Protein AF-A0A0R3RHM2-F1 (afdb_monomer_lite)

InterPro domains:
  IPR019324 M-phase phosphoprotein 6 [PTHR13582] (35-155)

Organism: NCBI:txid1147741

Secondary structure (DSSP, 8-state):
------HHHHHHHHHHHHHHHHHHHTT-S-HHHHHHHHHHHHHHHHHHHHHHHHHHHHHHHHHHHHHTT-S--------S------HHHHS----S----TTS-HHHHHHHHHHHHHHTT---S-----------HHHHHHHHHHHHHHHHHHHHHHHHHTT-

Structure (mmCIF, N/CA/C/O backbone):
data_AF-A0A0R3RHM2-F1
#
_entry.id   AF-A0A0R3RHM2-F1
#
loop_
_atom_site.group_PDB
_atom_site.id
_atom_site.type_symbol
_atom_site.label_atom_id
_atom_site.label_alt_id
_atom_site.label_comp_id
_atom_site.label_asym_id
_atom_site.label_entity_id
_atom_site.label_seq_id
_atom_site.pdbx_PDB_ins_code
_atom_site.Cartn_x
_atom_site.Cartn_y
_atom_site.Cartn_z
_atom_site.occupancy
_atom_site.B_iso_or_equiv
_atom_site.auth_seq_id
_atom_site.auth_comp_id
_atom_site.auth_asym_id
_atom_site.auth_atom_id
_atom_site.pdbx_PDB_model_num
ATOM 1 N N . MET A 1 1 ? -35.128 -3.338 34.817 1.00 36.06 1 MET A N 1
ATOM 2 C CA . MET A 1 1 ? -34.185 -4.460 34.997 1.00 36.06 1 MET A CA 1
ATOM 3 C C . MET A 1 1 ? -33.131 -3.976 35.968 1.00 36.06 1 MET A C 1
ATOM 5 O O . MET A 1 1 ? -32.196 -3.299 35.561 1.00 36.06 1 MET A O 1
ATOM 9 N N . ASP A 1 2 ? -33.397 -4.192 37.249 1.00 40.06 2 ASP A N 1
ATOM 10 C CA . ASP A 1 2 ? -32.645 -3.638 38.369 1.00 40.06 2 ASP A CA 1
ATOM 11 C C . ASP A 1 2 ? -31.259 -4.274 38.485 1.00 40.06 2 ASP A C 1
ATOM 13 O O . ASP A 1 2 ? -31.112 -5.491 38.596 1.00 40.06 2 ASP A O 1
ATOM 17 N N . GLU A 1 3 ? -30.227 -3.434 38.452 1.00 42.78 3 GLU A N 1
ATOM 18 C CA . GLU A 1 3 ? -28.835 -3.828 38.636 1.00 42.78 3 GLU A CA 1
ATOM 19 C C . GLU A 1 3 ? -28.582 -4.009 40.145 1.00 42.78 3 GLU A C 1
ATOM 21 O O . GLU A 1 3 ? -28.138 -3.105 40.853 1.00 42.78 3 GLU A O 1
ATOM 26 N N . HIS A 1 4 ? -28.939 -5.186 40.667 1.00 40.34 4 HIS A N 1
ATOM 27 C CA . HIS A 1 4 ? -28.551 -5.629 42.006 1.00 40.34 4 HIS A CA 1
ATOM 28 C C . HIS A 1 4 ? -27.027 -5.807 42.041 1.00 40.34 4 HIS A C 1
ATOM 30 O O . HIS A 1 4 ? -26.486 -6.838 41.651 1.00 40.34 4 HIS A O 1
ATOM 36 N N . THR A 1 5 ? -26.313 -4.767 42.468 1.00 49.41 5 THR A N 1
ATOM 37 C CA . THR A 1 5 ? -24.875 -4.858 42.715 1.00 49.41 5 THR A CA 1
ATOM 38 C C . THR A 1 5 ? -24.649 -5.565 44.050 1.00 49.41 5 THR A C 1
ATOM 40 O O . THR A 1 5 ? -25.062 -5.097 45.110 1.00 49.41 5 THR A O 1
ATOM 43 N N . ASP A 1 6 ? -24.008 -6.732 43.991 1.00 48.97 6 ASP A N 1
ATOM 44 C CA . ASP A 1 6 ? -23.657 -7.569 45.138 1.00 48.97 6 ASP A CA 1
ATOM 45 C C . ASP A 1 6 ? -22.667 -6.863 46.084 1.00 48.97 6 ASP A C 1
ATOM 47 O O . ASP A 1 6 ? -21.460 -7.112 46.091 1.00 48.97 6 ASP A O 1
ATOM 51 N N . THR A 1 7 ? -23.176 -5.995 46.956 1.00 54.47 7 THR A N 1
ATOM 52 C CA . THR A 1 7 ? -22.404 -5.334 48.025 1.00 54.47 7 THR A CA 1
ATOM 53 C C . THR A 1 7 ? -21.822 -6.332 49.038 1.00 54.47 7 THR A C 1
ATOM 55 O O . THR A 1 7 ? -20.850 -6.032 49.736 1.00 54.47 7 THR A O 1
ATOM 58 N N . LYS A 1 8 ? -22.354 -7.561 49.078 1.00 53.06 8 LYS A N 1
ATOM 59 C CA . LYS A 1 8 ? -21.888 -8.660 49.941 1.00 53.06 8 LYS A CA 1
ATOM 60 C C . LYS A 1 8 ? -20.511 -9.200 49.528 1.00 53.06 8 LYS A C 1
ATOM 62 O O . LYS A 1 8 ? -19.723 -9.577 50.396 1.00 53.06 8 LYS A O 1
ATOM 67 N N . GLY A 1 9 ? -20.187 -9.188 48.231 1.00 56.53 9 GLY A N 1
ATOM 68 C CA . GLY A 1 9 ? -18.907 -9.697 47.719 1.00 56.53 9 GLY A CA 1
ATOM 69 C C . GLY A 1 9 ? -17.719 -8.805 48.086 1.00 56.53 9 GLY A C 1
ATOM 70 O O . GLY A 1 9 ? -16.666 -9.299 48.490 1.00 56.53 9 GLY A O 1
ATOM 71 N N . LEU A 1 10 ? -17.912 -7.482 48.034 1.00 57.94 10 LEU A N 1
ATOM 72 C CA . LEU A 1 10 ? -16.888 -6.499 48.407 1.00 57.94 10 LEU A CA 1
ATOM 73 C C . LEU A 1 10 ? -16.528 -6.587 49.895 1.00 57.94 10 LEU A C 1
ATOM 75 O O . LEU A 1 10 ? -15.350 -6.539 50.242 1.00 57.94 10 LEU A O 1
ATOM 79 N N . SER A 1 11 ? -17.527 -6.780 50.764 1.00 63.72 11 SER A N 1
ATOM 80 C CA . SER A 1 11 ? -17.324 -6.951 52.209 1.00 63.72 11 SER A CA 1
ATOM 81 C C . SER A 1 11 ? -16.508 -8.208 52.533 1.00 63.72 11 SER A C 1
ATOM 83 O O . SER A 1 11 ? -15.559 -8.149 53.316 1.00 63.72 11 SER A O 1
ATOM 85 N N . SER A 1 12 ? -16.811 -9.329 51.868 1.00 67.38 12 SER A N 1
ATOM 86 C CA . SER A 1 12 ? -16.069 -10.584 52.035 1.00 67.38 12 SER A CA 1
ATOM 87 C C . SER A 1 12 ? -14.611 -10.460 51.578 1.00 67.38 12 SER A C 1
ATOM 89 O O . SER A 1 12 ? -13.703 -10.839 52.318 1.00 67.38 12 SER A O 1
ATOM 91 N N . ALA A 1 13 ? -14.362 -9.846 50.415 1.00 66.88 13 ALA A N 1
ATOM 92 C CA . ALA A 1 13 ? -13.008 -9.616 49.910 1.00 66.88 13 ALA A CA 1
ATOM 93 C C . ALA A 1 13 ? -12.194 -8.681 50.823 1.00 66.88 13 ALA A C 1
ATOM 95 O O . ALA A 1 13 ? -11.019 -8.936 51.088 1.00 66.88 13 ALA A O 1
ATOM 96 N N . LEU A 1 14 ? -12.821 -7.629 51.363 1.00 69.38 14 LEU A N 1
ATOM 97 C CA . LEU A 1 14 ? -12.202 -6.745 52.355 1.00 69.38 14 LEU A CA 1
ATOM 98 C C . LEU A 1 14 ? -11.885 -7.470 53.666 1.00 69.38 14 LEU A C 1
ATOM 100 O O . LEU A 1 14 ? -10.823 -7.230 54.242 1.00 69.38 14 LEU A O 1
ATOM 104 N N . LEU A 1 15 ? -12.769 -8.357 54.133 1.00 72.25 15 LEU A N 1
ATOM 105 C CA . LEU A 1 15 ? -12.503 -9.192 55.303 1.00 72.25 15 LEU A CA 1
ATOM 106 C C . LEU A 1 15 ? -11.324 -10.134 55.052 1.00 72.25 15 LEU A C 1
ATOM 108 O O . LEU A 1 15 ? -10.428 -10.206 55.889 1.00 72.25 15 LEU A O 1
ATOM 112 N N . GLN A 1 16 ? -11.282 -10.803 53.896 1.00 72.94 16 GLN A N 1
ATOM 113 C CA . GLN A 1 16 ? -10.167 -11.679 53.536 1.00 72.94 16 GLN A CA 1
ATOM 114 C C . GLN A 1 16 ? -8.845 -10.910 53.472 1.00 72.94 16 GLN A C 1
ATOM 116 O O . GLN A 1 16 ? -7.861 -11.356 54.055 1.00 72.94 16 GLN A O 1
ATOM 121 N N . MET A 1 17 ? -8.824 -9.717 52.869 1.00 71.12 17 MET A N 1
ATOM 122 C CA . MET A 1 17 ? -7.627 -8.867 52.856 1.00 71.12 17 MET A CA 1
ATOM 123 C C . MET A 1 17 ? -7.187 -8.453 54.265 1.00 71.12 17 MET A C 1
ATOM 125 O O . MET A 1 17 ? -5.997 -8.509 54.565 1.00 71.12 17 MET A O 1
ATOM 129 N N . LYS A 1 18 ? -8.125 -8.075 55.146 1.00 72.81 18 LYS A N 1
ATOM 130 C CA . LYS A 1 18 ? -7.823 -7.718 56.543 1.00 72.81 18 LYS A CA 1
ATOM 131 C C . LYS A 1 18 ? -7.252 -8.900 57.325 1.00 72.81 18 LYS A C 1
ATOM 133 O O . LYS A 1 18 ? -6.287 -8.719 58.061 1.00 72.81 18 LYS A O 1
ATOM 138 N N . VAL A 1 19 ? -7.814 -10.097 57.147 1.00 74.00 19 VAL A N 1
ATOM 139 C CA . VAL A 1 19 ? -7.336 -11.325 57.800 1.00 74.00 19 VAL A CA 1
ATOM 140 C C . VAL A 1 19 ? -5.950 -11.710 57.277 1.00 74.00 19 VAL A C 1
ATOM 142 O O . VAL A 1 19 ? -5.055 -11.956 58.080 1.00 74.00 19 VAL A O 1
ATOM 145 N N . SER A 1 20 ? -5.725 -11.685 55.959 1.00 68.12 20 SER A N 1
ATOM 146 C CA . SER A 1 20 ? -4.406 -11.964 55.373 1.00 68.12 20 SER A CA 1
ATOM 147 C C . SER A 1 20 ? -3.344 -10.962 55.830 1.00 68.12 20 SER A C 1
ATOM 149 O O . SER A 1 20 ? -2.254 -11.373 56.218 1.00 68.12 20 SER A O 1
ATOM 151 N N . LEU A 1 21 ? -3.661 -9.662 55.855 1.00 65.94 21 LEU A N 1
ATOM 152 C CA . LEU A 1 21 ? -2.737 -8.625 56.322 1.00 65.94 21 LEU A CA 1
ATOM 153 C C . LEU A 1 21 ? -2.414 -8.791 57.815 1.00 65.94 21 LEU A C 1
ATOM 155 O O . LEU A 1 21 ? -1.258 -8.673 58.210 1.00 65.94 21 LEU A O 1
ATOM 159 N N . PHE A 1 22 ? -3.413 -9.125 58.636 1.00 67.56 22 PHE A N 1
ATOM 160 C CA . PHE A 1 22 ? -3.233 -9.370 60.067 1.00 67.56 22 PHE A CA 1
ATOM 161 C C . PHE A 1 22 ? -2.373 -10.608 60.354 1.00 67.56 22 PHE A C 1
ATOM 163 O O . PHE A 1 22 ? -1.541 -10.565 61.255 1.00 67.56 22 PHE A O 1
ATOM 170 N N . ILE A 1 23 ? -2.531 -11.689 59.581 1.00 67.31 23 ILE A N 1
ATOM 171 C CA . ILE A 1 23 ? -1.709 -12.903 59.714 1.00 67.31 23 ILE A CA 1
ATOM 172 C C . ILE A 1 23 ? -0.256 -12.630 59.295 1.00 67.31 23 ILE A C 1
ATOM 174 O O . ILE A 1 23 ? 0.662 -13.014 60.014 1.00 67.31 23 ILE A O 1
ATOM 178 N N . ILE A 1 24 ? -0.035 -11.928 58.177 1.00 61.78 24 ILE A N 1
ATOM 179 C CA . ILE A 1 24 ? 1.315 -11.630 57.664 1.00 61.78 24 ILE A CA 1
ATOM 180 C C . ILE A 1 24 ? 2.073 -10.684 58.605 1.00 61.78 24 ILE A C 1
ATOM 182 O O . ILE A 1 24 ? 3.235 -10.924 58.924 1.00 61.78 24 ILE A O 1
ATOM 186 N N . CYS A 1 25 ? 1.421 -9.624 59.084 1.00 59.56 25 CYS A N 1
ATOM 187 C CA . CYS A 1 25 ? 2.084 -8.597 59.886 1.00 59.56 25 CYS A CA 1
ATOM 188 C C . CYS A 1 25 ? 2.227 -8.980 61.388 1.00 59.56 25 CYS A C 1
ATOM 190 O O . CYS A 1 25 ? 2.942 -8.290 62.109 1.00 59.56 25 CYS A O 1
ATOM 192 N N . LYS A 1 26 ? 1.612 -10.072 61.888 1.00 62.09 26 LYS A N 1
ATOM 193 C CA . LYS A 1 26 ? 1.791 -10.534 63.287 1.00 62.09 26 LYS A CA 1
ATOM 194 C C . LYS A 1 26 ? 2.978 -11.477 63.527 1.00 62.09 26 LYS A C 1
ATOM 196 O O . LYS A 1 26 ? 3.262 -11.775 64.684 1.00 62.09 26 LYS A O 1
ATOM 201 N N . GLY A 1 27 ? 3.656 -11.947 62.477 1.00 57.47 27 GLY A N 1
ATOM 202 C CA . GLY A 1 27 ? 4.669 -13.004 62.596 1.00 57.47 27 GLY A CA 1
ATOM 203 C C . GLY A 1 27 ? 6.133 -12.572 62.500 1.00 57.47 27 GLY A C 1
ATOM 204 O O . GLY A 1 27 ? 6.982 -13.237 63.081 1.00 57.47 27 GLY A O 1
ATOM 205 N N . GLN A 1 28 ? 6.461 -11.488 61.792 1.00 52.75 28 GLN A N 1
ATOM 206 C CA . GLN A 1 28 ? 7.848 -11.078 61.533 1.00 52.75 28 GLN A CA 1
ATOM 207 C C . GLN A 1 28 ? 7.930 -9.557 61.358 1.00 52.75 28 GLN A C 1
ATOM 209 O O . GLN A 1 28 ? 7.078 -8.959 60.703 1.00 52.75 28 GLN A O 1
ATOM 214 N N . ASN A 1 29 ? 8.992 -8.941 61.887 1.00 57.31 29 ASN A N 1
ATOM 215 C CA . ASN A 1 29 ? 9.358 -7.526 61.702 1.00 57.31 29 ASN A CA 1
ATOM 216 C C . ASN A 1 29 ? 9.782 -7.192 60.248 1.00 57.31 29 ASN A C 1
ATOM 218 O O . ASN A 1 29 ? 10.580 -6.287 60.014 1.00 57.31 29 ASN A O 1
ATOM 222 N N . ASP A 1 30 ? 9.250 -7.903 59.254 1.00 65.19 30 ASP A N 1
ATOM 223 C CA . ASP A 1 30 ? 9.617 -7.772 57.849 1.00 65.19 30 ASP A CA 1
ATOM 224 C C . ASP A 1 30 ? 8.583 -6.921 57.107 1.00 65.19 30 ASP A C 1
ATOM 226 O O . ASP A 1 30 ? 7.777 -7.392 56.299 1.00 65.19 30 ASP A O 1
ATOM 230 N N . TYR A 1 31 ? 8.658 -5.611 57.354 1.00 69.94 31 TYR A N 1
ATOM 231 C CA . TYR A 1 31 ? 7.930 -4.554 56.635 1.00 69.94 31 TYR A CA 1
ATOM 232 C C . TYR A 1 31 ? 7.997 -4.717 55.102 1.00 69.94 31 TYR A C 1
ATOM 234 O O . TYR A 1 31 ? 7.055 -4.370 54.387 1.00 69.94 31 TYR A O 1
ATOM 242 N N . LYS A 1 32 ? 9.084 -5.312 54.595 1.00 74.38 32 LYS A N 1
ATOM 243 C CA . LYS A 1 32 ? 9.292 -5.645 53.181 1.00 74.38 32 LYS A CA 1
ATOM 244 C C . LYS A 1 32 ? 8.267 -6.655 52.648 1.00 74.38 32 LYS A C 1
ATOM 246 O O . LYS A 1 32 ? 7.770 -6.475 51.539 1.00 74.38 32 LYS A O 1
ATOM 251 N N . SER A 1 33 ? 7.924 -7.683 53.424 1.00 74.56 33 SER A N 1
ATOM 252 C CA . SER A 1 33 ? 6.944 -8.707 53.032 1.00 74.56 33 SER A CA 1
ATOM 253 C C . SER A 1 33 ? 5.522 -8.134 53.002 1.00 74.56 33 SER A C 1
ATOM 255 O O . SER A 1 33 ? 4.808 -8.280 52.006 1.00 74.56 33 SER A O 1
ATOM 257 N N . CYS A 1 34 ? 5.144 -7.377 54.042 1.00 74.25 34 CYS A N 1
ATOM 258 C CA . CYS A 1 34 ? 3.827 -6.735 54.126 1.00 74.25 34 CYS A CA 1
ATOM 259 C C . CYS A 1 34 ? 3.646 -5.697 52.979 1.00 74.25 34 CYS A C 1
ATOM 261 O O . CYS A 1 34 ? 2.590 -5.661 52.342 1.00 74.25 34 CYS A O 1
ATOM 263 N N . LEU A 1 35 ? 4.695 -4.940 52.607 1.00 81.19 35 LEU A N 1
ATOM 264 C CA . LEU A 1 35 ? 4.665 -4.004 51.469 1.00 81.19 35 LEU A CA 1
ATOM 265 C C . LEU A 1 35 ? 4.515 -4.711 50.110 1.00 81.19 35 LEU A C 1
ATOM 267 O O . LEU A 1 35 ? 3.707 -4.285 49.284 1.00 81.19 35 LEU A O 1
ATOM 271 N N . GLN A 1 36 ? 5.253 -5.801 49.876 1.00 81.19 36 GLN A N 1
ATOM 272 C CA . GLN A 1 36 ? 5.147 -6.577 48.635 1.00 81.19 36 GLN A CA 1
ATOM 273 C C . GLN A 1 36 ? 3.766 -7.213 48.469 1.00 81.19 36 GLN A C 1
ATOM 275 O O . GLN A 1 36 ? 3.230 -7.233 47.361 1.00 81.19 36 GLN A O 1
ATOM 280 N N . PHE A 1 37 ? 3.161 -7.706 49.552 1.00 82.94 37 PHE A N 1
ATOM 281 C CA . PHE A 1 37 ? 1.800 -8.235 49.506 1.00 82.94 37 PHE A CA 1
ATOM 282 C C . PHE A 1 37 ? 0.797 -7.143 49.120 1.00 82.94 37 PHE A C 1
ATOM 284 O O . PHE A 1 37 ? -0.008 -7.341 48.212 1.00 82.94 37 PHE A O 1
ATOM 291 N N . MET A 1 38 ? 0.911 -5.961 49.734 1.00 82.00 38 MET A N 1
ATOM 292 C CA . MET A 1 38 ? 0.048 -4.820 49.429 1.00 82.00 38 MET A CA 1
ATOM 293 C C . MET A 1 38 ? 0.189 -4.369 47.963 1.00 82.00 38 MET A C 1
ATOM 295 O O . MET A 1 38 ? -0.811 -4.127 47.282 1.00 82.00 38 MET A O 1
ATOM 299 N N . GLN A 1 39 ? 1.418 -4.345 47.436 1.00 82.88 39 GLN A N 1
ATOM 300 C CA . GLN A 1 39 ? 1.691 -4.066 46.022 1.00 82.88 39 GLN A CA 1
ATOM 301 C C . GLN A 1 39 ? 1.061 -5.115 45.097 1.00 82.88 39 GLN A C 1
ATOM 303 O O . GLN A 1 39 ? 0.368 -4.750 44.151 1.00 82.88 39 GLN A O 1
ATOM 308 N N . ARG A 1 40 ? 1.225 -6.410 45.395 1.00 84.81 40 ARG A N 1
ATOM 309 C CA . ARG A 1 40 ? 0.614 -7.501 44.615 1.00 84.81 40 ARG A CA 1
ATOM 310 C C . ARG A 1 40 ? -0.911 -7.413 44.612 1.00 84.81 40 ARG A C 1
ATOM 312 O O . ARG A 1 40 ? -1.526 -7.584 43.564 1.00 84.81 40 ARG A O 1
ATOM 319 N N . THR A 1 41 ? -1.528 -7.102 45.755 1.00 85.12 41 THR A N 1
ATOM 320 C CA . THR A 1 41 ? -2.985 -6.915 45.829 1.00 85.12 41 THR A CA 1
ATOM 321 C C . THR A 1 41 ? -3.459 -5.711 45.023 1.00 85.12 41 THR A C 1
ATOM 323 O O . THR A 1 41 ? -4.486 -5.805 44.354 1.00 85.12 41 THR A O 1
ATOM 326 N N . LYS A 1 42 ? -2.697 -4.609 45.034 1.00 85.56 42 LYS A N 1
ATOM 327 C CA . LYS A 1 42 ? -2.996 -3.413 44.240 1.00 85.56 42 LYS A CA 1
ATOM 328 C C . LYS A 1 42 ? -2.937 -3.718 42.741 1.00 85.56 42 LYS A C 1
ATOM 330 O O . LYS A 1 42 ? -3.898 -3.427 42.041 1.00 85.56 42 LYS A O 1
ATOM 335 N N . ILE A 1 43 ? -1.867 -4.372 42.283 1.00 89.12 43 ILE A N 1
ATOM 336 C CA . ILE A 1 43 ? -1.692 -4.759 40.873 1.00 89.12 43 ILE A CA 1
ATOM 337 C C . ILE A 1 43 ? -2.840 -5.668 40.417 1.00 89.12 43 ILE A C 1
ATOM 339 O O . ILE A 1 43 ? -3.466 -5.397 39.397 1.00 89.12 43 ILE A O 1
ATOM 343 N N . ARG A 1 44 ? -3.193 -6.690 41.213 1.00 85.44 44 ARG A N 1
ATOM 344 C CA . ARG A 1 44 ? -4.301 -7.603 40.883 1.00 85.44 44 ARG A CA 1
ATOM 345 C C . ARG A 1 44 ? -5.638 -6.866 40.726 1.00 85.44 44 ARG A C 1
ATOM 347 O O . ARG A 1 44 ? -6.394 -7.155 39.804 1.00 85.44 44 ARG A O 1
ATOM 354 N N . LEU A 1 45 ? -5.928 -5.908 41.610 1.00 83.06 45 LEU A N 1
ATOM 355 C CA . LEU A 1 45 ? -7.154 -5.105 41.532 1.00 83.06 45 LEU A CA 1
ATOM 356 C C . LEU A 1 45 ? -7.163 -4.168 40.315 1.00 83.06 45 LEU A C 1
ATOM 358 O O . LEU A 1 45 ? -8.200 -4.015 39.669 1.00 83.06 45 LEU A O 1
ATOM 362 N N . GLU A 1 46 ? -6.023 -3.559 39.986 1.00 88.19 46 GLU A N 1
ATOM 363 C CA . GLU A 1 46 ? -5.879 -2.702 38.804 1.00 88.19 46 GLU A CA 1
ATOM 364 C C . GLU A 1 46 ? -6.053 -3.498 37.500 1.00 88.19 46 GLU A C 1
ATOM 366 O O . GLU A 1 46 ? -6.756 -3.045 36.594 1.00 88.19 46 GLU A O 1
ATOM 371 N N . GLU A 1 47 ? -5.502 -4.713 37.419 1.00 91.38 47 GLU A N 1
ATOM 372 C CA . GLU A 1 47 ? -5.681 -5.614 36.274 1.00 91.38 47 GLU A CA 1
ATOM 373 C C . GLU A 1 47 ? -7.139 -6.056 36.098 1.00 91.38 47 GLU A C 1
ATOM 375 O O . GLU A 1 47 ? -7.671 -6.008 34.985 1.00 91.38 47 GLU A O 1
ATOM 380 N N . GLU A 1 48 ? -7.825 -6.433 37.182 1.00 87.25 48 GLU A N 1
ATOM 381 C CA . GLU A 1 48 ? -9.247 -6.791 37.131 1.00 87.25 48 GLU A CA 1
ATOM 382 C C . GLU A 1 48 ? -10.122 -5.611 36.679 1.00 87.25 48 GLU A C 1
ATOM 384 O O . GLU A 1 48 ? -11.047 -5.791 35.877 1.00 87.25 48 GLU A O 1
ATOM 389 N N . ALA A 1 49 ? -9.828 -4.395 37.149 1.00 87.56 49 ALA A N 1
ATOM 390 C CA . ALA A 1 49 ? -10.531 -3.185 36.730 1.00 87.56 49 ALA A CA 1
ATOM 391 C C . ALA A 1 49 ? -10.277 -2.863 35.248 1.00 87.56 49 ALA A C 1
ATOM 393 O O . ALA A 1 49 ? -11.224 -2.577 34.507 1.00 87.56 49 ALA A O 1
ATOM 394 N N . LYS A 1 50 ? -9.024 -2.976 34.790 1.00 90.00 50 LYS A N 1
ATOM 395 C CA . LYS A 1 50 ? -8.651 -2.778 33.383 1.00 90.00 50 LYS A CA 1
ATOM 396 C C . LYS A 1 50 ? -9.353 -3.791 32.477 1.00 90.00 50 LYS A C 1
ATOM 398 O O . LYS A 1 50 ? -9.975 -3.388 31.497 1.00 90.00 50 LYS A O 1
ATOM 403 N N . LYS A 1 51 ? -9.360 -5.074 32.854 1.00 90.38 51 LYS A N 1
ATOM 404 C CA . LYS A 1 51 ? -10.044 -6.144 32.112 1.00 90.38 51 LYS A CA 1
ATOM 405 C C . LYS A 1 51 ? -11.554 -5.911 32.026 1.00 90.38 51 LYS A C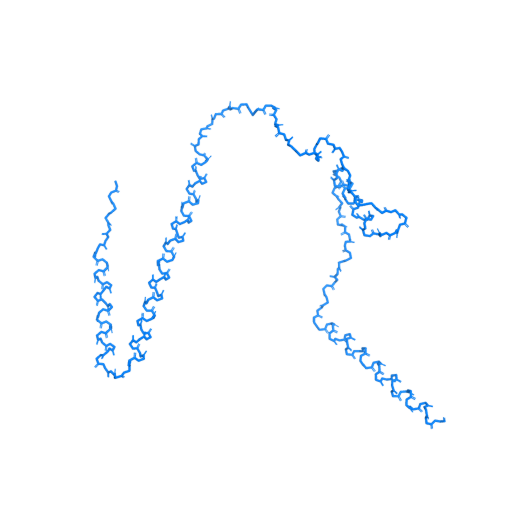 1
ATOM 407 O O . LYS A 1 51 ? -12.143 -6.080 30.961 1.00 90.38 51 LYS A O 1
ATOM 412 N N . LYS A 1 52 ? -12.198 -5.473 33.117 1.00 87.19 52 LYS A N 1
ATOM 413 C CA . LYS A 1 52 ? -13.628 -5.106 33.103 1.00 87.19 52 LYS A CA 1
ATOM 414 C C . LYS A 1 52 ? -13.909 -3.914 32.183 1.00 87.19 52 LYS A C 1
ATOM 416 O O . LYS A 1 52 ? -14.929 -3.914 31.495 1.00 87.19 52 LYS A O 1
ATOM 421 N N . ASN A 1 53 ? -13.030 -2.913 32.151 1.00 85.19 53 ASN A N 1
ATOM 422 C CA . ASN A 1 53 ? -13.173 -1.759 31.260 1.00 85.19 53 ASN A CA 1
ATOM 423 C C . ASN A 1 53 ? -12.994 -2.145 29.787 1.00 85.19 53 ASN A C 1
ATOM 425 O O . ASN A 1 53 ? -13.800 -1.736 28.955 1.00 85.19 53 ASN A O 1
ATOM 429 N N . GLU A 1 54 ? -12.010 -2.985 29.474 1.00 88.56 54 GLU A N 1
ATOM 430 C CA . GLU A 1 54 ? -11.784 -3.502 28.123 1.00 88.56 54 GLU A CA 1
ATOM 431 C C . GLU A 1 54 ? -12.980 -4.324 27.621 1.00 88.56 54 GLU A C 1
ATOM 433 O O . GLU A 1 54 ? -13.478 -4.086 26.523 1.00 88.56 54 GLU A O 1
ATOM 438 N N . GLN A 1 55 ? -13.541 -5.202 28.459 1.00 87.75 55 GLN A N 1
ATOM 439 C CA . GLN A 1 55 ? -14.760 -5.946 28.121 1.00 87.75 55 GLN A CA 1
ATOM 440 C C . GLN A 1 55 ? -15.968 -5.028 27.878 1.00 87.75 55 GLN A C 1
ATOM 442 O O . GLN A 1 55 ? -16.789 -5.303 27.002 1.00 87.75 55 GLN A O 1
ATOM 447 N N . LYS A 1 56 ? -16.103 -3.930 28.636 1.00 86.88 56 LYS A N 1
ATOM 448 C CA . LYS A 1 56 ? -17.158 -2.927 28.404 1.00 86.88 56 LYS A CA 1
ATOM 449 C C . LYS A 1 56 ? -16.959 -2.194 27.077 1.00 86.88 56 LYS A C 1
ATOM 451 O O . LYS A 1 56 ? -17.944 -1.964 26.382 1.00 86.88 56 LYS A O 1
ATOM 456 N N . LEU A 1 57 ? -15.719 -1.847 26.729 1.00 81.94 57 LEU A N 1
ATOM 457 C CA . LEU A 1 57 ? -15.366 -1.244 25.441 1.00 81.94 57 LEU A CA 1
ATOM 458 C C . LEU A 1 57 ? -15.693 -2.191 24.285 1.00 81.94 57 LEU A C 1
ATOM 460 O O . LEU A 1 57 ? -16.453 -1.805 23.404 1.00 81.94 57 LEU A O 1
ATOM 464 N N . GLN A 1 58 ? -15.234 -3.445 24.334 1.00 83.38 58 GLN A N 1
ATOM 465 C CA . GLN A 1 58 ? -15.537 -4.453 23.309 1.00 83.38 58 GLN A CA 1
ATOM 466 C C . GLN A 1 58 ? -17.050 -4.617 23.100 1.00 83.38 58 GLN A C 1
ATOM 468 O O . GLN A 1 58 ? -17.530 -4.571 21.971 1.00 83.38 58 GLN A O 1
ATOM 473 N N . LYS A 1 59 ? -17.831 -4.714 24.185 1.00 83.00 59 LYS A N 1
ATOM 474 C CA . LYS A 1 59 ? -19.300 -4.786 24.100 1.00 83.00 59 LYS A CA 1
ATOM 475 C C . LYS A 1 59 ? -19.942 -3.531 23.497 1.00 83.00 59 LYS A C 1
ATOM 477 O O . LYS A 1 59 ? -21.003 -3.650 22.895 1.00 83.00 59 LYS A O 1
ATOM 482 N N . ARG A 1 60 ? -19.350 -2.340 23.667 1.00 77.75 60 ARG A N 1
ATOM 483 C CA . ARG A 1 60 ? -19.834 -1.104 23.025 1.00 77.75 60 ARG A CA 1
ATOM 484 C C . ARG A 1 60 ? -19.571 -1.122 21.524 1.00 77.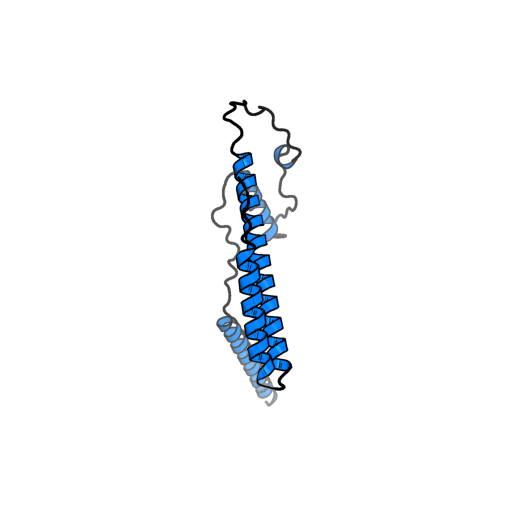75 60 ARG A C 1
ATOM 486 O O . ARG A 1 60 ? -20.517 -0.885 20.787 1.00 77.75 60 ARG A O 1
ATOM 493 N N . PHE A 1 61 ? -18.358 -1.486 21.103 1.00 70.00 61 PHE A N 1
ATOM 494 C CA . PHE A 1 61 ? -18.012 -1.622 19.684 1.00 70.00 61 PHE A CA 1
ATOM 495 C C . PHE A 1 61 ? -18.952 -2.607 18.973 1.00 70.00 61 PHE A C 1
ATOM 497 O O . PHE A 1 61 ? -19.652 -2.227 18.042 1.00 70.00 61 PHE A O 1
ATOM 504 N N . LEU A 1 62 ? -19.111 -3.819 19.518 1.00 68.75 62 LEU A N 1
ATOM 505 C CA . LEU A 1 62 ? -20.041 -4.823 18.982 1.00 68.75 62 LEU A CA 1
ATOM 506 C C . LEU A 1 62 ? -21.508 -4.350 18.957 1.00 68.75 62 LEU A C 1
ATOM 508 O O . LEU A 1 62 ? -22.280 -4.761 18.094 1.00 68.75 62 LEU A O 1
ATOM 512 N N . LYS A 1 63 ? -21.937 -3.505 19.902 1.00 68.06 63 LYS A N 1
ATOM 513 C CA . LYS A 1 63 ? -23.314 -2.983 19.943 1.00 68.06 63 LYS A CA 1
ATOM 514 C C . LYS A 1 63 ? -23.547 -1.868 18.920 1.00 68.06 63 LYS A C 1
ATOM 516 O O . LYS A 1 63 ? -24.663 -1.737 18.424 1.00 68.06 63 LYS A O 1
ATOM 521 N N . GLU A 1 64 ? -22.529 -1.070 18.624 1.00 57.97 64 GLU A N 1
ATOM 522 C CA . GLU A 1 64 ? -22.602 0.026 17.657 1.00 57.97 64 GLU A CA 1
ATOM 523 C C . GLU A 1 64 ? -22.683 -0.498 16.216 1.00 57.97 64 GLU A C 1
ATOM 525 O O . GLU A 1 64 ? -23.500 -0.005 15.439 1.00 57.97 64 GLU A O 1
ATOM 530 N N . ASP A 1 65 ? -21.963 -1.580 15.910 1.00 59.22 65 ASP A N 1
ATOM 531 C CA . ASP A 1 65 ? -22.032 -2.254 14.606 1.00 59.22 65 ASP A CA 1
ATOM 532 C C . ASP A 1 65 ? -23.406 -2.895 14.359 1.00 59.22 65 ASP A C 1
ATOM 534 O O . ASP A 1 65 ? -23.987 -2.751 13.285 1.00 59.22 65 ASP A O 1
ATOM 538 N N . ASN A 1 66 ? -23.990 -3.535 15.378 1.00 57.62 66 ASN A N 1
ATOM 539 C CA . ASN A 1 66 ? -25.321 -4.138 15.256 1.00 57.62 66 ASN A CA 1
ATOM 540 C C . ASN A 1 66 ? -26.445 -3.095 15.163 1.00 57.62 66 ASN A C 1
ATOM 542 O O . ASN A 1 66 ? -27.443 -3.341 14.489 1.00 57.62 66 ASN A O 1
ATOM 546 N N . LYS A 1 67 ? -26.290 -1.920 15.793 1.00 55.00 67 LYS A N 1
ATOM 547 C CA . LYS A 1 67 ? -27.280 -0.834 15.697 1.00 55.00 67 LYS A CA 1
ATOM 548 C C . LYS A 1 67 ? -27.297 -0.187 14.306 1.00 55.00 67 LYS A C 1
ATOM 550 O O . LYS A 1 67 ? -28.355 0.244 13.874 1.00 55.00 67 LYS A O 1
ATOM 555 N N . LYS A 1 68 ? -26.169 -0.182 13.585 1.00 53.25 68 LYS A N 1
ATOM 556 C CA . LYS A 1 68 ? -26.107 0.256 12.177 1.00 53.25 68 LYS A CA 1
ATOM 557 C C . LYS A 1 68 ? -26.714 -0.747 11.186 1.00 53.25 68 LYS A C 1
ATOM 559 O O . LYS A 1 68 ? -26.943 -0.385 10.042 1.00 53.25 68 LYS A O 1
ATOM 564 N N . LEU A 1 69 ? -26.978 -1.984 11.614 1.00 52.22 69 LEU A N 1
ATOM 565 C CA . LEU A 1 69 ? -27.521 -3.057 10.769 1.00 52.22 69 LEU A CA 1
ATOM 566 C C . LEU A 1 69 ? -29.019 -3.332 10.996 1.00 52.22 69 LEU A C 1
ATOM 568 O O . LEU A 1 69 ? -29.583 -4.182 10.316 1.00 52.22 69 LEU A O 1
ATOM 572 N N . THR A 1 70 ? -29.673 -2.652 11.947 1.00 47.38 70 THR A N 1
ATOM 573 C CA . THR A 1 70 ? -31.094 -2.881 12.298 1.00 47.38 70 THR A CA 1
ATOM 574 C C . THR A 1 70 ? -32.028 -1.717 11.961 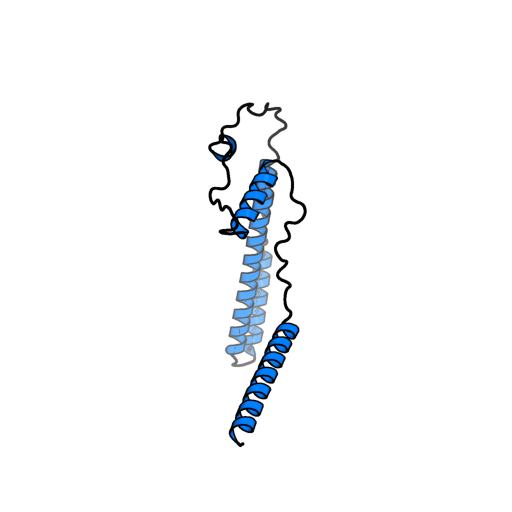1.00 47.38 70 THR A C 1
ATOM 576 O O . THR A 1 70 ? -33.125 -1.620 12.509 1.00 47.38 70 THR A O 1
ATOM 579 N N . GLU A 1 71 ? -31.642 -0.862 11.018 1.00 53.75 71 GLU A N 1
ATOM 580 C CA . GLU A 1 71 ? -32.565 0.066 10.360 1.00 53.75 71 GLU A CA 1
ATOM 581 C C . GLU A 1 71 ? -32.993 -0.558 9.020 1.00 53.75 71 GLU A C 1
ATOM 583 O O . GLU A 1 71 ? -32.270 -0.455 8.044 1.00 53.75 71 GLU A O 1
ATOM 588 N N . GLY A 1 72 ? -34.113 -1.301 9.066 1.00 46.94 72 GLY A N 1
ATOM 589 C CA . GLY A 1 72 ? -35.109 -1.607 8.013 1.00 46.94 72 GLY A CA 1
ATOM 590 C C . GLY A 1 72 ? -34.694 -1.970 6.567 1.00 46.94 72 GLY A C 1
ATOM 591 O O . GLY A 1 72 ? -33.818 -1.342 5.986 1.00 46.94 72 GLY A O 1
ATOM 592 N N . PRO A 1 73 ? -35.405 -2.905 5.894 1.00 52.41 73 PRO A N 1
ATOM 593 C CA . PRO A 1 73 ? -35.319 -3.044 4.446 1.00 52.41 73 PRO A CA 1
ATOM 594 C C . PRO A 1 73 ? -36.154 -1.923 3.817 1.00 52.41 73 PRO A C 1
ATOM 596 O O . PRO A 1 73 ? -37.317 -2.118 3.470 1.00 52.41 73 PRO A O 1
ATOM 599 N N . GLU A 1 74 ? -35.590 -0.727 3.718 1.00 50.62 74 GLU A N 1
ATOM 600 C CA . GLU A 1 74 ? -36.127 0.273 2.804 1.00 50.62 74 GLU A CA 1
ATOM 601 C C . GLU A 1 74 ? -35.420 0.088 1.466 1.00 50.62 74 GLU A C 1
ATOM 603 O O . GLU A 1 74 ? -34.217 0.314 1.337 1.00 50.62 74 GLU A O 1
ATOM 608 N N . GLU A 1 75 ? -36.184 -0.369 0.471 1.00 57.53 75 GLU A N 1
ATOM 609 C CA . GLU A 1 75 ? -35.861 -0.275 -0.952 1.00 57.53 75 GLU A CA 1
ATOM 610 C C . GLU A 1 75 ? -35.743 1.207 -1.341 1.00 57.53 75 GLU A C 1
ATOM 612 O O . GLU A 1 75 ? -36.579 1.781 -2.035 1.00 57.53 75 GLU A O 1
ATOM 617 N N . ALA A 1 76 ? -34.704 1.867 -0.849 1.00 53.62 76 ALA A N 1
ATOM 618 C CA . ALA A 1 76 ? -34.281 3.156 -1.332 1.00 53.62 76 ALA A CA 1
ATOM 619 C C . ALA A 1 76 ? -33.408 2.875 -2.551 1.00 53.62 76 ALA A C 1
ATOM 621 O O . ALA A 1 76 ? -32.260 2.451 -2.424 1.00 53.62 76 ALA A O 1
ATOM 622 N N . THR A 1 77 ? -33.973 3.079 -3.741 1.00 62.88 77 THR A N 1
ATOM 623 C CA . THR A 1 77 ? -33.210 3.275 -4.977 1.00 62.88 77 THR A CA 1
ATOM 624 C C . THR A 1 77 ? -31.961 4.086 -4.657 1.00 62.88 77 THR A C 1
ATOM 626 O O . THR A 1 77 ? -32.081 5.253 -4.270 1.00 62.88 77 THR A O 1
ATOM 629 N N . GLU A 1 78 ? -30.784 3.460 -4.765 1.00 64.62 78 GLU A N 1
ATOM 630 C CA . GLU A 1 78 ? -29.514 4.153 -4.573 1.00 64.62 78 GLU A CA 1
ATOM 631 C C . GLU A 1 78 ? -29.546 5.442 -5.403 1.00 64.62 78 GLU A C 1
ATOM 633 O O . GLU A 1 78 ? -29.972 5.394 -6.566 1.00 64.62 78 GLU A O 1
ATOM 638 N N . PRO A 1 79 ? -29.131 6.596 -4.853 1.00 61.69 79 PRO A N 1
ATOM 639 C CA . PRO A 1 79 ? -29.069 7.815 -5.640 1.00 61.69 79 PRO A CA 1
ATOM 640 C C . PRO A 1 79 ? -28.215 7.533 -6.879 1.00 61.69 79 PRO A C 1
ATOM 642 O O . PRO A 1 79 ? -27.028 7.223 -6.780 1.00 61.69 79 PRO A O 1
ATOM 645 N N . THR A 1 80 ? -28.842 7.610 -8.056 1.00 72.31 80 THR A N 1
ATOM 646 C CA . THR A 1 80 ? -28.248 7.245 -9.354 1.00 72.31 80 THR A CA 1
ATOM 647 C C . THR A 1 80 ? -27.003 8.077 -9.689 1.00 72.31 80 THR A C 1
ATOM 649 O O . THR A 1 80 ? -26.230 7.715 -10.570 1.00 72.31 80 THR A O 1
ATOM 652 N N . VAL A 1 81 ? -26.774 9.178 -8.968 1.00 79.19 81 VAL A N 1
ATOM 653 C CA . VAL A 1 81 ? -25.633 10.075 -9.146 1.00 79.19 81 VAL A CA 1
ATOM 654 C C . VAL A 1 81 ? -24.821 10.129 -7.853 1.00 79.19 81 VAL A C 1
ATOM 656 O O . VAL A 1 81 ? -25.294 10.613 -6.825 1.00 79.19 81 VAL A O 1
ATOM 659 N N . LYS A 1 82 ? -23.579 9.640 -7.921 1.00 80.56 82 LYS A N 1
ATOM 660 C CA . LYS A 1 82 ? -22.588 9.680 -6.838 1.00 80.56 82 LYS A CA 1
ATOM 661 C C . LYS A 1 82 ? -21.639 10.851 -7.113 1.00 80.56 82 LYS A C 1
ATOM 663 O O . LYS A 1 82 ? -21.066 10.934 -8.194 1.00 80.56 82 LYS A O 1
ATOM 668 N N . SER A 1 83 ? -21.503 11.784 -6.170 1.00 81.00 83 SER A N 1
ATOM 669 C CA . SER A 1 83 ? -20.555 12.898 -6.291 1.00 81.00 83 SER A CA 1
ATOM 670 C C . SER A 1 83 ? -19.174 12.468 -5.804 1.00 81.00 83 SER A C 1
ATOM 672 O O . SER A 1 83 ? -19.024 12.110 -4.634 1.00 81.00 83 SER A O 1
ATOM 674 N N . GLU A 1 84 ? -18.161 12.553 -6.661 1.00 78.81 84 GLU A N 1
ATOM 675 C CA . GLU A 1 84 ? -16.774 12.258 -6.305 1.00 78.81 84 GLU A CA 1
ATOM 676 C C . GLU A 1 84 ? -15.867 13.450 -6.628 1.00 78.81 84 GLU A C 1
ATOM 678 O O . GLU A 1 84 ? -15.975 14.067 -7.681 1.00 78.81 84 GLU A O 1
ATOM 683 N N . SER A 1 85 ? -14.958 13.772 -5.703 1.00 83.25 85 SER A N 1
ATOM 684 C CA . SER A 1 85 ? -13.981 14.869 -5.832 1.00 83.25 85 SER A CA 1
ATOM 685 C C . SER A 1 85 ? -12.597 14.383 -6.293 1.00 83.25 85 SER A C 1
ATOM 687 O O . SER A 1 85 ? -11.617 15.124 -6.212 1.00 83.25 85 SER A O 1
ATOM 689 N N . ARG A 1 86 ? -12.485 13.113 -6.696 1.00 82.25 86 ARG A N 1
ATOM 690 C CA . ARG A 1 86 ? -11.218 12.489 -7.091 1.00 82.25 86 ARG A CA 1
ATOM 691 C C . ARG A 1 86 ? -10.989 12.703 -8.582 1.00 82.25 86 ARG A C 1
ATOM 693 O O . ARG A 1 86 ? -11.738 12.176 -9.399 1.00 82.25 86 ARG A O 1
ATOM 700 N N . TYR A 1 87 ? -9.931 13.431 -8.924 1.00 78.81 87 TYR A N 1
ATOM 701 C CA . TYR A 1 87 ? -9.545 13.674 -10.317 1.00 78.81 87 TYR A CA 1
ATOM 702 C C . TYR A 1 87 ? -9.089 12.403 -11.038 1.00 78.81 87 TYR A C 1
ATOM 704 O O . TYR A 1 87 ? -9.290 12.292 -12.241 1.00 78.81 87 TYR A O 1
ATOM 712 N N . ASP A 1 88 ? -8.586 11.412 -10.299 1.00 74.62 88 ASP A N 1
ATOM 713 C CA . ASP A 1 88 ? -8.138 10.121 -10.840 1.00 74.62 88 ASP A CA 1
ATOM 714 C C . ASP A 1 88 ? -9.231 9.364 -11.612 1.00 74.62 88 ASP A C 1
ATOM 716 O O . ASP A 1 88 ? -8.927 8.535 -12.466 1.00 74.62 88 ASP A O 1
ATOM 720 N N . LEU A 1 89 ? -10.505 9.622 -11.292 1.00 72.50 89 LEU A N 1
ATOM 721 C CA . LEU A 1 89 ? -11.661 8.999 -11.942 1.00 72.50 89 LEU A CA 1
ATOM 722 C C . LEU A 1 89 ? -12.227 9.841 -13.089 1.00 72.50 89 LEU A C 1
ATOM 724 O O . LEU A 1 89 ? -12.903 9.310 -13.966 1.00 72.50 89 LEU A O 1
ATOM 728 N N . LEU A 1 90 ? -11.976 11.151 -13.063 1.00 69.56 90 LEU A N 1
ATOM 729 C CA . LEU A 1 90 ? -12.477 12.111 -14.047 1.00 69.56 90 LEU A CA 1
ATOM 730 C C . LEU A 1 90 ? -11.527 12.242 -15.236 1.00 69.56 90 LEU A C 1
ATOM 732 O O . LEU A 1 90 ? -11.963 12.443 -16.368 1.00 69.56 90 LEU A O 1
ATOM 736 N N . GLU A 1 91 ? -10.229 12.114 -14.983 1.00 70.75 91 GLU A N 1
ATOM 737 C CA . GLU A 1 91 ? -9.182 12.264 -15.977 1.00 70.75 91 GLU A CA 1
ATOM 738 C C . GLU A 1 91 ? -8.377 10.973 -16.077 1.00 70.75 91 GLU A C 1
ATOM 740 O O . GLU A 1 91 ? -8.031 10.342 -15.082 1.00 70.75 91 GLU A O 1
ATOM 745 N N . ASN A 1 92 ? -8.033 10.582 -17.304 1.00 77.81 92 ASN A N 1
ATOM 746 C CA . ASN A 1 92 ? -7.180 9.430 -17.572 1.00 77.81 92 ASN A CA 1
ATOM 747 C C . ASN A 1 92 ? -5.711 9.725 -17.208 1.00 77.81 92 ASN A C 1
ATOM 749 O O . ASN A 1 92 ? -4.822 9.521 -18.033 1.00 77.81 92 ASN A O 1
ATOM 753 N N . LEU A 1 93 ? -5.444 10.116 -15.963 1.00 82.00 93 LEU A N 1
ATOM 754 C CA . LEU A 1 93 ? -4.115 10.450 -15.464 1.00 82.00 93 LEU A CA 1
ATOM 755 C C . LEU A 1 93 ? -3.154 9.260 -15.586 1.00 82.00 93 LEU A C 1
ATOM 757 O O . LEU A 1 93 ? -3.537 8.096 -15.418 1.00 82.00 93 LEU A O 1
ATOM 761 N N . SER A 1 94 ? -1.907 9.565 -15.939 1.00 82.38 94 SER A N 1
ATOM 762 C CA . SER A 1 94 ? -0.791 8.622 -16.014 1.00 82.38 94 SER A CA 1
ATOM 763 C C . SER A 1 94 ? 0.143 8.801 -14.819 1.00 82.38 94 SER A C 1
ATOM 765 O O . SER A 1 94 ? 0.099 9.814 -14.117 1.00 82.38 94 SER A O 1
ATOM 767 N N . PHE A 1 95 ? 1.024 7.826 -14.590 1.00 84.38 95 PHE A N 1
ATOM 768 C CA . PHE A 1 95 ? 2.045 7.930 -13.552 1.00 84.38 95 PHE A CA 1
ATOM 769 C C . PHE A 1 95 ? 2.962 9.137 -13.817 1.00 84.38 95 PHE A C 1
ATOM 771 O O . PHE A 1 95 ? 3.525 9.279 -14.900 1.00 84.38 95 PHE A O 1
ATOM 778 N N . GLY A 1 96 ? 3.097 10.030 -12.832 1.00 88.81 96 GLY A N 1
ATOM 779 C CA . GLY A 1 96 ? 3.741 11.333 -13.038 1.00 88.81 96 GLY A CA 1
ATOM 780 C C . GLY A 1 96 ? 5.260 11.283 -13.236 1.00 88.81 96 GLY A C 1
ATOM 781 O O . GLY A 1 96 ? 5.827 12.179 -13.858 1.00 88.81 96 GLY A O 1
ATOM 782 N N . ARG A 1 97 ? 5.947 10.252 -12.724 1.00 91.12 97 ARG A N 1
ATOM 783 C CA . ARG A 1 97 ? 7.396 10.089 -12.924 1.00 91.12 97 ARG A CA 1
ATOM 784 C C . ARG A 1 97 ? 7.643 9.203 -14.138 1.00 91.12 97 ARG A C 1
ATOM 786 O O . ARG A 1 97 ? 7.394 8.009 -14.080 1.00 91.12 97 ARG A O 1
ATOM 793 N N . MET A 1 98 ? 8.195 9.775 -15.202 1.00 89.94 98 MET A N 1
ATOM 794 C CA . MET A 1 98 ? 8.491 9.041 -16.432 1.00 89.94 98 MET A CA 1
ATOM 795 C C . MET A 1 98 ? 9.997 8.923 -16.646 1.00 89.94 98 MET A C 1
ATOM 797 O O . MET A 1 98 ? 10.764 9.833 -16.325 1.00 89.94 98 MET A O 1
ATOM 801 N N . SER A 1 99 ? 10.420 7.792 -17.197 1.00 91.00 99 SER A N 1
ATOM 802 C CA . SER A 1 99 ? 11.780 7.574 -17.672 1.00 91.00 99 SER A CA 1
ATOM 803 C C . SER A 1 99 ? 11.722 6.961 -19.065 1.00 91.00 99 SER A C 1
ATOM 805 O O . SER A 1 99 ? 10.732 6.325 -19.420 1.00 91.00 99 SER A O 1
ATOM 807 N N . PHE A 1 100 ? 12.753 7.216 -19.866 1.00 89.44 100 PHE A N 1
ATOM 808 C CA . PHE A 1 100 ? 12.848 6.728 -21.234 1.00 89.44 100 PHE A CA 1
ATOM 809 C C . PHE A 1 100 ? 14.284 6.307 -21.534 1.00 89.44 100 PHE A C 1
ATOM 811 O O . PHE A 1 100 ? 15.238 6.898 -21.016 1.00 89.44 100 PHE A O 1
ATOM 818 N N . LYS A 1 101 ? 14.430 5.367 -22.473 1.00 91.06 101 LYS A N 1
ATOM 819 C CA . LYS A 1 101 ? 15.720 4.924 -23.023 1.00 91.06 101 LYS A CA 1
ATOM 820 C C . LYS A 1 101 ? 16.677 4.357 -21.964 1.00 91.06 101 LYS A C 1
ATOM 822 O O . LYS A 1 101 ? 17.890 4.488 -22.114 1.00 91.06 101 LYS A O 1
ATOM 827 N N . GLY A 1 102 ? 16.156 3.747 -20.902 1.00 89.25 102 GLY A N 1
ATOM 828 C CA . GLY A 1 102 ? 16.960 3.115 -19.859 1.00 89.25 102 GLY A CA 1
ATOM 829 C C . GLY A 1 102 ? 17.676 4.100 -18.933 1.00 89.25 102 GLY A C 1
ATOM 830 O O . GLY A 1 102 ? 18.623 3.711 -18.256 1.00 89.25 102 GLY A O 1
ATOM 831 N N . PHE A 1 103 ? 17.251 5.369 -18.879 1.00 89.00 103 PHE A N 1
ATOM 832 C CA . PHE A 1 103 ? 17.831 6.351 -17.951 1.00 89.00 103 PHE A CA 1
ATOM 833 C C . PHE A 1 103 ? 17.572 5.966 -16.487 1.00 89.00 103 PHE A C 1
ATOM 835 O O . PHE A 1 103 ? 18.388 6.234 -15.607 1.00 89.00 103 PHE A O 1
ATOM 842 N N . ASN A 1 104 ? 16.428 5.326 -16.229 1.00 91.94 104 ASN A N 1
ATOM 843 C CA . ASN A 1 104 ? 16.107 4.701 -14.957 1.00 91.94 104 ASN A CA 1
ATOM 844 C C . ASN A 1 104 ? 15.194 3.475 -15.183 1.00 91.94 104 ASN A C 1
ATOM 846 O O . ASN A 1 104 ? 13.977 3.648 -15.306 1.00 91.94 104 ASN A O 1
ATOM 850 N N . PRO A 1 105 ? 15.753 2.250 -15.218 1.00 89.31 105 PRO A N 1
ATOM 851 C CA . PRO A 1 105 ? 14.986 1.037 -15.513 1.00 89.31 105 PRO A CA 1
ATOM 852 C C . PRO A 1 105 ? 13.900 0.746 -14.466 1.00 89.31 105 PRO A C 1
ATOM 854 O O . PRO A 1 105 ? 12.836 0.238 -14.813 1.00 89.31 105 PRO A O 1
ATOM 857 N N . GLU A 1 106 ? 14.109 1.140 -13.206 1.00 88.44 106 GLU A N 1
ATOM 858 C CA . GLU A 1 106 ? 13.111 0.964 -12.142 1.00 88.44 106 GLU A CA 1
ATOM 859 C C . GLU A 1 106 ? 11.864 1.819 -12.384 1.00 88.44 106 GLU A C 1
ATOM 861 O O . GLU A 1 106 ? 10.732 1.380 -12.183 1.00 88.44 106 GLU A O 1
ATOM 866 N N . VAL A 1 107 ? 12.054 3.050 -12.867 1.00 90.88 107 VAL A N 1
ATOM 867 C CA . VAL A 1 107 ? 10.934 3.948 -13.180 1.00 90.88 107 VAL A CA 1
ATOM 868 C C . VAL A 1 107 ? 10.186 3.477 -14.426 1.00 90.88 107 VAL A C 1
ATOM 870 O O . VAL A 1 107 ? 8.962 3.559 -14.448 1.00 90.88 107 VAL A O 1
ATOM 873 N N . GLU A 1 108 ? 10.880 2.943 -15.434 1.00 90.44 108 GLU A N 1
ATOM 874 C CA . GLU A 1 108 ? 10.234 2.356 -16.619 1.00 90.44 108 GLU A CA 1
ATOM 875 C C . GLU A 1 108 ? 9.379 1.130 -16.253 1.00 90.44 108 GLU A C 1
ATOM 877 O O . GLU A 1 108 ? 8.257 0.981 -16.740 1.00 90.44 108 GLU A O 1
ATOM 882 N N . LYS A 1 109 ? 9.863 0.290 -15.332 1.00 90.12 109 LYS A N 1
ATOM 883 C CA . LYS A 1 109 ? 9.126 -0.865 -14.804 1.00 90.12 109 LYS A CA 1
ATOM 884 C C . LYS A 1 109 ? 7.868 -0.447 -14.040 1.00 90.12 109 LYS A C 1
ATOM 886 O O . LYS A 1 109 ? 6.800 -1.013 -14.261 1.00 90.12 109 LYS A O 1
ATOM 891 N N . LEU A 1 110 ? 7.978 0.578 -13.190 1.00 89.56 110 LEU A N 1
ATOM 892 C CA . LEU A 1 110 ? 6.835 1.158 -12.478 1.00 89.56 110 LEU A CA 1
ATOM 893 C C . LEU A 1 110 ? 5.815 1.775 -13.440 1.00 89.56 110 LE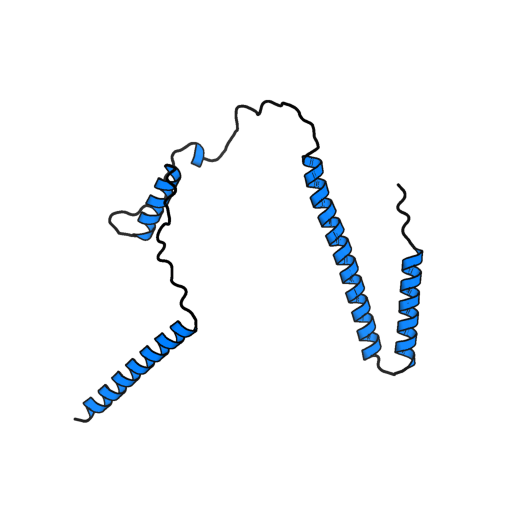U A C 1
ATOM 895 O O . LEU A 1 110 ? 4.619 1.554 -13.275 1.00 89.56 110 LEU A O 1
ATOM 899 N N . MET A 1 111 ? 6.275 2.513 -14.453 1.00 90.38 111 MET A N 1
ATOM 900 C CA . MET A 1 111 ? 5.408 3.098 -15.479 1.00 90.38 111 MET A CA 1
ATOM 901 C C . MET A 1 111 ? 4.563 2.013 -16.156 1.00 90.38 111 MET A C 1
ATOM 903 O O . MET A 1 111 ? 3.339 2.123 -16.184 1.00 90.38 111 MET A O 1
ATOM 907 N N . LYS A 1 112 ? 5.201 0.920 -16.589 1.00 88.50 112 LYS A N 1
ATOM 908 C CA . LYS A 1 112 ? 4.521 -0.220 -17.212 1.00 88.50 112 LYS A CA 1
ATOM 909 C C . LYS A 1 112 ? 3.536 -0.913 -16.262 1.00 88.50 112 LYS A C 1
ATOM 911 O O . LYS A 1 112 ? 2.414 -1.204 -16.657 1.00 88.50 112 LYS A O 1
ATOM 916 N N . TYR A 1 113 ? 3.919 -1.117 -15.001 1.00 87.81 113 TYR A N 1
ATOM 917 C CA . TYR A 1 113 ? 3.047 -1.715 -13.985 1.00 87.81 113 TYR A CA 1
ATOM 918 C C . TYR A 1 113 ? 1.735 -0.934 -13.801 1.00 87.81 113 TYR A C 1
ATOM 920 O O . TYR A 1 113 ? 0.654 -1.522 -13.803 1.00 87.81 113 TYR A O 1
ATOM 928 N N . TYR A 1 114 ? 1.810 0.396 -13.673 1.00 86.81 114 TYR A N 1
ATOM 929 C CA . TYR A 1 114 ? 0.614 1.229 -13.507 1.00 86.81 114 TYR A CA 1
ATOM 930 C C . TYR A 1 114 ? -0.229 1.322 -14.786 1.00 86.81 114 TYR A C 1
ATOM 932 O O . TYR A 1 114 ? -1.455 1.408 -14.701 1.00 86.81 114 TYR A O 1
ATOM 940 N N . GLU A 1 115 ? 0.397 1.282 -15.963 1.00 87.12 115 GLU A N 1
ATOM 941 C CA . GLU A 1 115 ? -0.309 1.200 -17.247 1.00 87.12 115 GLU A CA 1
ATOM 942 C C . GLU A 1 115 ? -1.088 -0.117 -17.387 1.00 87.12 115 GLU A C 1
ATOM 944 O O . GLU A 1 115 ? -2.271 -0.093 -17.737 1.00 87.12 115 GLU A O 1
ATOM 949 N N . ASP A 1 116 ? -0.466 -1.248 -17.048 1.00 87.12 116 ASP A N 1
ATOM 950 C CA . ASP A 1 116 ? -1.091 -2.573 -17.091 1.00 87.12 116 ASP A CA 1
ATOM 951 C C . ASP A 1 116 ? -2.247 -2.678 -16.077 1.00 87.12 116 ASP A C 1
ATOM 953 O O . ASP A 1 116 ? -3.354 -3.095 -16.438 1.00 87.12 116 ASP A O 1
ATOM 957 N N . MET A 1 117 ? -2.043 -2.179 -14.849 1.00 84.38 117 MET A N 1
ATOM 958 C CA . MET A 1 117 ? -3.075 -2.112 -13.806 1.00 84.38 117 MET A CA 1
ATOM 959 C C . MET A 1 117 ? -4.289 -1.282 -14.250 1.00 84.38 117 MET A C 1
ATOM 961 O O . MET A 1 117 ? -5.432 -1.692 -14.043 1.00 84.38 117 MET A O 1
ATOM 965 N N . LYS A 1 118 ? -4.063 -0.135 -14.904 1.00 82.81 118 LYS A N 1
ATOM 966 C CA . LYS A 1 118 ? -5.136 0.709 -15.451 1.00 82.81 118 LYS A CA 1
ATOM 967 C C . LYS A 1 118 ? -5.848 0.052 -16.638 1.00 82.81 118 LYS A C 1
ATOM 969 O O . LYS A 1 118 ? -7.045 0.252 -16.822 1.00 82.81 118 LYS A O 1
ATOM 974 N N . GLY A 1 119 ? -5.128 -0.749 -17.423 1.00 80.00 119 GLY A N 1
ATOM 975 C CA . GLY A 1 119 ? -5.662 -1.548 -18.528 1.00 80.00 119 GLY A CA 1
ATOM 976 C C . GLY A 1 119 ? -6.373 -2.839 -18.106 1.00 80.00 119 GLY A C 1
ATOM 977 O O . GLY A 1 119 ? -6.783 -3.605 -18.977 1.00 80.00 119 GLY A O 1
ATOM 978 N N . GLY A 1 120 ? -6.502 -3.108 -16.800 1.00 76.75 120 GLY A N 1
ATOM 979 C CA . GLY A 1 120 ? -7.139 -4.319 -16.274 1.00 76.75 120 GLY A CA 1
ATOM 980 C C . GLY A 1 120 ? -6.331 -5.599 -16.504 1.00 76.75 120 GLY A C 1
ATOM 981 O O . GLY A 1 120 ? -6.850 -6.697 -16.306 1.00 76.75 120 GLY A O 1
ATOM 982 N N . LYS A 1 121 ? -5.068 -5.476 -16.920 1.00 73.31 121 LYS A N 1
ATOM 983 C CA . LYS A 1 121 ? -4.131 -6.592 -16.991 1.00 73.31 121 LYS A CA 1
ATOM 984 C C . LYS A 1 121 ? -3.419 -6.645 -15.653 1.00 73.31 121 LYS A C 1
ATOM 986 O O . LYS A 1 121 ? -2.542 -5.832 -15.391 1.00 73.31 121 LYS A O 1
ATOM 991 N N . VAL A 1 122 ? -3.823 -7.574 -14.794 1.00 63.25 122 VAL A N 1
ATOM 992 C CA . VAL A 1 122 ? -3.026 -7.907 -13.611 1.00 63.25 122 VAL A CA 1
ATOM 993 C C . VAL A 1 122 ? -1.723 -8.502 -14.146 1.00 63.25 122 VAL A C 1
ATOM 995 O O . VAL A 1 122 ? -1.785 -9.535 -14.815 1.00 63.25 122 VAL A O 1
ATOM 998 N N . PRO A 1 123 ? -0.568 -7.844 -13.964 1.00 58.91 123 PRO A N 1
ATOM 999 C CA . PRO A 1 123 ? 0.687 -8.458 -14.336 1.00 58.91 123 PRO A CA 1
ATOM 1000 C C . PRO A 1 123 ? 0.921 -9.601 -13.350 1.00 58.91 123 PRO A C 1
ATOM 1002 O O . PRO A 1 123 ? 1.074 -9.356 -12.153 1.00 58.91 123 PRO A O 1
ATOM 1005 N N . ASP A 1 124 ? 0.897 -10.836 -13.855 1.00 56.56 124 ASP A N 1
ATOM 1006 C CA . ASP A 1 124 ? 1.427 -11.987 -13.131 1.00 56.56 124 ASP A CA 1
ATOM 1007 C C . ASP A 1 124 ? 2.872 -11.659 -12.763 1.00 56.56 124 ASP A C 1
ATOM 1009 O O . ASP A 1 124 ? 3.687 -11.386 -13.645 1.00 56.56 124 ASP A O 1
ATOM 1013 N N . GLU A 1 125 ? 3.125 -11.622 -11.455 1.00 55.94 125 GLU A N 1
ATOM 1014 C CA . GLU A 1 125 ? 4.439 -11.619 -10.819 1.00 55.94 125 GLU A CA 1
ATOM 1015 C C . GLU A 1 125 ? 5.461 -10.737 -11.544 1.00 55.94 125 GLU A C 1
ATOM 1017 O O . GLU A 1 125 ? 6.288 -11.168 -12.349 1.00 55.94 125 GLU A O 1
ATOM 1022 N N . VAL A 1 126 ? 5.421 -9.446 -11.224 1.00 53.38 126 VAL A N 1
ATOM 1023 C CA . VAL A 1 126 ? 6.581 -8.598 -11.443 1.00 53.38 126 VAL A CA 1
ATOM 1024 C C . VAL A 1 126 ? 7.732 -9.263 -10.684 1.00 53.38 126 VAL A C 1
ATOM 1026 O O . VAL A 1 126 ? 7.726 -9.214 -9.457 1.00 53.38 126 VAL A O 1
ATOM 1029 N N . ASP A 1 127 ? 8.695 -9.856 -11.401 1.00 54.56 127 ASP A N 1
ATOM 1030 C CA . ASP A 1 127 ? 10.033 -10.227 -10.913 1.00 54.56 127 ASP A CA 1
ATOM 1031 C C . ASP A 1 127 ? 10.694 -8.952 -10.359 1.00 54.56 127 ASP A C 1
ATOM 1033 O O . ASP A 1 127 ? 11.558 -8.323 -10.974 1.00 54.56 127 ASP A O 1
ATOM 1037 N N . PHE A 1 128 ? 10.215 -8.431 -9.231 1.00 51.94 128 PHE A N 1
ATOM 1038 C CA . PHE A 1 128 ? 11.077 -7.779 -8.271 1.00 51.94 128 PHE A CA 1
ATOM 1039 C C . PHE A 1 128 ? 12.112 -8.837 -7.994 1.00 51.94 128 PHE A C 1
ATOM 1041 O O . PHE A 1 128 ? 11.745 -9.864 -7.434 1.00 51.94 128 PHE A O 1
ATOM 1048 N N . ASP A 1 129 ? 13.328 -8.606 -8.502 1.00 56.03 129 ASP A N 1
ATOM 1049 C CA . ASP A 1 129 ? 14.537 -9.314 -8.107 1.00 56.03 129 ASP A CA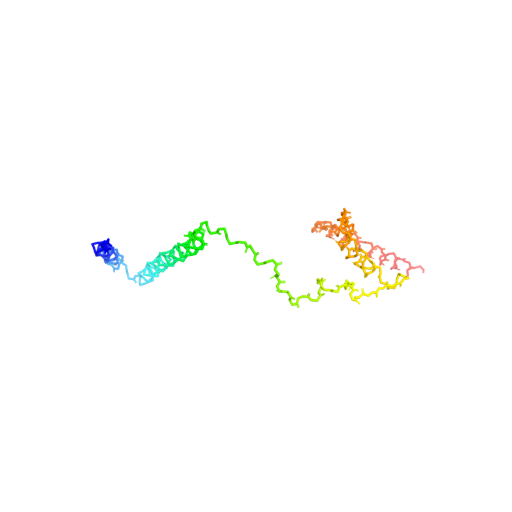 1
ATOM 1050 C C . ASP A 1 129 ? 14.352 -9.674 -6.645 1.00 56.03 129 ASP A C 1
ATOM 1052 O O . ASP A 1 129 ? 14.301 -8.790 -5.780 1.00 56.03 129 ASP A O 1
ATOM 1056 N N . SER A 1 130 ? 13.989 -10.937 -6.434 1.00 56.38 130 SER A N 1
ATOM 1057 C CA . SER A 1 130 ? 13.542 -11.423 -5.153 1.00 56.38 130 SER A CA 1
ATOM 1058 C C . SER A 1 130 ? 14.817 -11.404 -4.358 1.00 56.38 130 SER A C 1
ATOM 1060 O O . SER A 1 130 ? 15.609 -12.336 -4.492 1.00 56.38 130 SER A O 1
ATOM 1062 N N . GLY A 1 131 ? 15.058 -10.284 -3.670 1.00 57.00 131 GLY A N 1
ATOM 1063 C CA . GLY A 1 131 ? 16.203 -10.078 -2.810 1.00 57.00 131 GLY A CA 1
ATOM 1064 C C . GLY A 1 131 ? 16.256 -11.305 -1.937 1.00 57.00 131 GLY A C 1
ATOM 1065 O O . GLY A 1 131 ? 15.402 -11.499 -1.078 1.00 57.00 131 GLY A O 1
ATOM 1066 N N . GLN A 1 132 ? 17.144 -12.216 -2.311 1.00 72.75 132 GLN A N 1
ATOM 1067 C CA . GLN A 1 132 ? 17.115 -13.553 -1.774 1.00 72.75 132 GLN A CA 1
ATOM 1068 C C . GLN A 1 132 ? 17.618 -13.371 -0.357 1.00 72.75 132 GLN A C 1
ATOM 1070 O O . GLN A 1 132 ? 18.759 -12.944 -0.178 1.00 72.75 132 GLN A O 1
ATOM 1075 N N . ASP A 1 133 ? 16.739 -13.565 0.625 1.00 79.25 133 ASP A N 1
ATOM 1076 C CA . ASP A 1 133 ? 17.082 -13.348 2.024 1.00 79.25 133 ASP A CA 1
ATOM 1077 C C . ASP A 1 133 ? 18.308 -14.202 2.353 1.00 79.25 133 ASP A C 1
ATOM 1079 O O . ASP A 1 133 ? 18.244 -15.431 2.404 1.00 79.25 133 ASP A O 1
ATOM 1083 N N . ILE A 1 134 ? 19.451 -13.537 2.516 1.00 82.50 134 ILE A N 1
ATOM 1084 C CA . ILE A 1 134 ? 20.706 -14.192 2.862 1.00 82.50 134 ILE A CA 1
ATOM 1085 C C . ILE A 1 134 ? 20.625 -14.498 4.347 1.00 82.50 134 ILE A C 1
ATOM 1087 O O . ILE A 1 134 ? 20.461 -13.600 5.175 1.00 82.50 134 ILE A O 1
ATOM 1091 N N . THR A 1 135 ? 20.755 -15.770 4.697 1.00 87.06 135 THR A N 1
ATOM 1092 C CA . THR A 1 135 ? 20.784 -16.166 6.105 1.00 87.06 135 THR A CA 1
ATOM 1093 C C . THR A 1 135 ? 22.064 -15.660 6.779 1.00 87.06 135 THR A C 1
ATOM 1095 O O . THR A 1 135 ? 23.119 -15.565 6.146 1.00 87.06 135 THR A O 1
ATOM 1098 N N . ASP A 1 136 ? 22.022 -15.395 8.091 1.00 90.81 136 ASP A N 1
ATOM 1099 C CA . ASP A 1 136 ? 23.200 -14.951 8.862 1.00 90.81 136 ASP A CA 1
ATOM 1100 C C . ASP A 1 136 ? 24.426 -15.862 8.650 1.00 90.81 136 ASP A C 1
ATOM 1102 O O . ASP A 1 136 ? 25.572 -15.405 8.644 1.00 90.81 136 ASP A O 1
ATOM 1106 N N . TYR A 1 137 ? 24.183 -17.159 8.435 1.00 88.56 137 TYR A N 1
ATOM 1107 C CA . TYR A 1 137 ? 25.216 -18.151 8.154 1.00 88.56 137 TYR A CA 1
ATOM 1108 C C . TYR A 1 137 ? 25.905 -17.923 6.801 1.00 88.56 137 TYR A C 1
ATOM 1110 O O . TYR A 1 137 ? 27.136 -17.934 6.722 1.00 88.56 137 TYR A O 1
ATOM 1118 N N . GLU A 1 138 ? 25.133 -17.688 5.742 1.00 86.38 138 GLU A N 1
ATOM 1119 C CA . GLU A 1 138 ? 25.658 -17.424 4.399 1.00 86.38 138 GLU A CA 1
ATOM 1120 C C . GLU A 1 138 ? 26.413 -16.092 4.346 1.00 86.38 138 GLU A C 1
ATOM 1122 O O . GLU A 1 138 ? 27.501 -16.011 3.763 1.00 86.38 138 GLU A O 1
ATOM 1127 N N . LEU A 1 139 ? 25.900 -15.068 5.037 1.00 89.62 139 LEU A N 1
ATOM 1128 C CA . LEU A 1 139 ? 26.586 -13.787 5.176 1.00 89.62 139 LEU A CA 1
ATOM 1129 C C . LEU A 1 139 ? 27.937 -13.971 5.882 1.00 89.62 139 LEU A C 1
ATOM 1131 O O . LEU A 1 139 ? 28.969 -13.542 5.358 1.00 89.62 139 LEU A O 1
ATOM 1135 N N . ALA A 1 140 ? 27.960 -14.668 7.023 1.00 91.12 140 ALA A N 1
ATOM 1136 C CA . ALA A 1 140 ? 29.186 -14.945 7.769 1.00 91.12 140 ALA A CA 1
ATOM 1137 C C . ALA A 1 140 ? 30.212 -15.742 6.943 1.00 91.12 140 ALA A C 1
ATOM 1139 O O . ALA A 1 140 ? 31.409 -15.434 6.977 1.00 91.12 140 ALA A O 1
ATOM 1140 N N . ALA A 1 141 ? 29.759 -16.726 6.161 1.00 88.50 141 ALA A N 1
ATOM 1141 C CA . ALA A 1 141 ? 30.620 -17.510 5.283 1.00 88.50 141 ALA A CA 1
ATOM 1142 C C . ALA A 1 141 ? 31.265 -16.642 4.190 1.00 88.50 141 ALA A C 1
ATOM 1144 O O . ALA A 1 141 ? 32.476 -16.731 3.968 1.00 88.50 141 ALA A O 1
ATOM 1145 N N . SER A 1 142 ? 30.492 -15.759 3.549 1.00 85.38 142 SER A N 1
ATOM 1146 C CA . SER A 1 142 ? 31.004 -14.872 2.495 1.00 85.38 142 SER A CA 1
ATOM 1147 C C . SER A 1 142 ? 32.076 -13.908 3.021 1.00 85.38 142 SER A C 1
ATOM 1149 O O . SER A 1 142 ? 33.149 -13.774 2.425 1.00 85.38 142 SER A O 1
ATOM 1151 N N . VAL A 1 143 ? 31.845 -13.313 4.196 1.00 85.19 143 VAL A N 1
ATOM 1152 C CA . VAL A 1 143 ? 32.788 -12.398 4.850 1.00 85.19 143 VAL A CA 1
ATOM 1153 C C . VAL A 1 143 ? 34.069 -13.129 5.248 1.00 85.19 143 VAL A C 1
ATOM 1155 O O . VAL A 1 143 ? 35.170 -12.618 5.025 1.00 85.19 143 VAL A O 1
ATOM 1158 N N . TYR A 1 144 ? 33.956 -14.349 5.780 1.00 83.56 144 TYR A N 1
ATOM 1159 C CA . TYR A 1 144 ? 35.116 -15.155 6.153 1.00 83.56 144 TYR A CA 1
ATOM 1160 C C . TYR A 1 144 ? 35.981 -15.522 4.938 1.00 83.56 144 TYR A C 1
ATOM 1162 O O . TYR A 1 144 ? 37.201 -15.338 4.964 1.00 83.56 144 TYR A O 1
ATOM 1170 N N . VAL A 1 145 ? 35.362 -15.982 3.847 1.00 82.12 145 VAL A N 1
ATOM 1171 C CA . VAL A 1 145 ? 36.066 -16.344 2.605 1.00 82.12 145 VAL A CA 1
ATOM 1172 C C . VAL A 1 145 ? 36.780 -15.132 1.999 1.00 82.12 145 VAL A C 1
ATOM 1174 O O . VAL A 1 145 ? 37.950 -15.235 1.613 1.00 82.12 145 VAL A O 1
ATOM 1177 N N . LEU A 1 146 ? 36.129 -13.967 1.976 1.00 80.50 146 LEU A N 1
ATOM 1178 C CA . LEU A 1 146 ? 36.741 -12.718 1.514 1.00 80.50 146 LEU A CA 1
ATOM 1179 C C . LEU A 1 146 ? 37.929 -12.302 2.395 1.00 80.50 146 LEU A C 1
ATOM 1181 O O . LEU A 1 146 ? 38.987 -11.943 1.870 1.00 80.50 146 LEU A O 1
ATOM 1185 N N . GLY A 1 147 ? 37.800 -12.426 3.718 1.00 77.56 147 GLY A N 1
ATOM 1186 C CA . GLY A 1 147 ? 38.885 -12.148 4.660 1.00 77.56 147 GLY A CA 1
ATOM 1187 C C . GLY A 1 147 ? 40.100 -13.068 4.472 1.00 77.56 147 GLY A C 1
ATOM 1188 O O . GLY A 1 147 ? 41.248 -12.619 4.541 1.00 77.56 147 GLY A O 1
ATOM 1189 N N . LEU A 1 148 ? 39.883 -14.350 4.160 1.00 72.75 148 LEU A N 1
ATOM 1190 C CA . LEU A 1 148 ? 40.971 -15.282 3.844 1.00 72.75 148 LEU A CA 1
ATOM 1191 C C . LEU A 1 148 ? 41.656 -14.955 2.512 1.00 72.75 148 LEU A C 1
ATOM 1193 O O . LEU A 1 148 ? 42.884 -15.038 2.415 1.00 72.75 148 LEU A O 1
ATOM 1197 N N . ALA A 1 149 ? 40.891 -14.557 1.495 1.00 69.25 149 ALA A N 1
ATOM 1198 C CA . ALA A 1 149 ? 41.440 -14.164 0.200 1.00 69.25 149 ALA A CA 1
ATOM 1199 C C . ALA A 1 149 ? 42.337 -12.918 0.309 1.00 69.25 149 ALA A C 1
ATOM 1201 O O . ALA A 1 149 ? 43.372 -12.843 -0.358 1.00 69.25 149 ALA A O 1
ATOM 1202 N N . GLN A 1 150 ? 41.990 -11.965 1.179 1.00 70.44 150 GLN A N 1
ATOM 1203 C CA . GLN A 1 150 ? 42.810 -10.782 1.460 1.00 70.44 150 GLN A CA 1
ATOM 1204 C C . GLN A 1 150 ? 44.114 -11.145 2.189 1.00 70.44 150 GLN A C 1
ATOM 1206 O O . GLN A 1 150 ? 45.189 -10.765 1.723 1.00 70.44 150 GLN A O 1
ATOM 1211 N N . LYS A 1 151 ? 44.061 -12.001 3.221 1.00 67.12 151 LYS A N 1
ATOM 1212 C CA . LYS A 1 151 ? 45.269 -12.513 3.904 1.00 67.12 151 LYS A CA 1
ATOM 1213 C C . LYS A 1 151 ? 46.220 -13.264 2.967 1.00 67.12 151 LYS A C 1
ATOM 1215 O O . LYS A 1 151 ? 47.444 -13.157 3.080 1.00 67.12 151 LYS A O 1
ATOM 1220 N N . GLN A 1 152 ? 45.688 -14.029 2.015 1.00 65.44 152 GLN A N 1
ATOM 1221 C CA . GLN A 1 152 ? 46.515 -14.713 1.017 1.00 65.44 152 GLN A CA 1
ATOM 1222 C C . GLN A 1 152 ? 47.184 -13.742 0.034 1.00 65.44 152 GLN A C 1
ATOM 1224 O O . GLN A 1 152 ? 48.292 -14.013 -0.427 1.00 65.44 152 GLN A O 1
ATOM 1229 N N . LYS A 1 153 ? 46.542 -12.613 -0.288 1.00 65.81 153 LYS A N 1
ATOM 1230 C CA . LYS A 1 153 ? 47.139 -11.567 -1.134 1.00 65.81 153 LYS A CA 1
ATOM 1231 C C . LYS A 1 153 ? 48.247 -10.820 -0.395 1.00 65.81 153 LYS A C 1
ATOM 1233 O O . LYS A 1 153 ? 49.323 -10.645 -0.957 1.00 65.81 153 LYS A O 1
ATOM 1238 N N . GLU A 1 154 ? 48.035 -10.472 0.871 1.00 62.09 154 GLU A N 1
ATOM 1239 C CA . GLU A 1 154 ? 49.045 -9.807 1.706 1.00 62.09 154 GLU A CA 1
ATOM 1240 C C . GLU A 1 154 ? 50.288 -10.680 1.916 1.00 62.09 154 GLU A C 1
ATOM 1242 O O . GLU A 1 154 ? 51.413 -10.235 1.700 1.00 62.09 154 GLU A O 1
ATOM 1247 N N . THR A 1 155 ? 50.106 -11.960 2.245 1.00 60.94 155 THR A N 1
ATOM 1248 C CA . THR A 1 155 ? 51.233 -12.886 2.460 1.00 60.94 155 THR A CA 1
ATOM 1249 C C . THR A 1 155 ? 52.017 -13.196 1.182 1.00 60.94 155 THR A C 1
ATOM 1251 O O . THR A 1 155 ? 53.231 -13.394 1.249 1.00 60.94 155 THR A O 1
ATOM 1254 N N . LYS A 1 156 ? 51.366 -13.206 0.010 1.00 61.06 156 LYS A N 1
ATOM 1255 C CA . LYS A 1 156 ? 52.046 -13.318 -1.293 1.00 61.06 156 LYS A CA 1
ATOM 1256 C C . LYS A 1 156 ? 52.795 -12.036 -1.664 1.00 61.06 156 LYS A C 1
ATOM 1258 O O . LYS A 1 156 ? 53.896 -12.134 -2.197 1.00 61.06 156 LYS A O 1
ATOM 1263 N N . ASN A 1 157 ? 52.245 -10.866 -1.334 1.00 60.53 157 ASN A N 1
ATOM 1264 C CA . ASN A 1 157 ? 52.890 -9.574 -1.571 1.00 60.53 157 ASN A CA 1
ATOM 1265 C C . ASN A 1 157 ? 54.177 -9.419 -0.736 1.00 60.53 157 ASN A C 1
ATOM 1267 O O . ASN A 1 157 ? 55.228 -9.070 -1.263 1.00 60.53 157 ASN A O 1
ATOM 1271 N N . ILE A 1 158 ? 54.138 -9.812 0.543 1.00 59.81 158 ILE A N 1
ATOM 1272 C CA . ILE A 1 158 ? 55.320 -9.806 1.425 1.00 59.81 158 ILE A CA 1
ATOM 1273 C C . ILE A 1 158 ? 56.401 -10.776 0.916 1.00 59.81 158 ILE A C 1
ATOM 1275 O O . ILE A 1 158 ? 57.585 -10.451 0.922 1.00 59.81 158 ILE A O 1
ATOM 1279 N N . ARG A 1 159 ? 56.012 -11.961 0.424 1.00 58.78 159 ARG A N 1
ATOM 1280 C CA . ARG A 1 159 ? 56.956 -12.982 -0.065 1.00 58.78 159 ARG A CA 1
ATOM 1281 C C . ARG A 1 159 ? 57.571 -12.638 -1.434 1.00 58.78 159 ARG A C 1
ATOM 1283 O O . ARG A 1 159 ? 58.658 -13.120 -1.737 1.00 58.78 159 ARG A O 1
ATOM 1290 N N . GLY A 1 160 ? 56.895 -11.818 -2.243 1.00 56.94 160 GLY A N 1
ATOM 1291 C CA . GLY A 1 160 ? 57.413 -11.276 -3.506 1.00 56.94 160 GLY A CA 1
ATOM 1292 C C . GLY A 1 160 ? 58.374 -10.095 -3.329 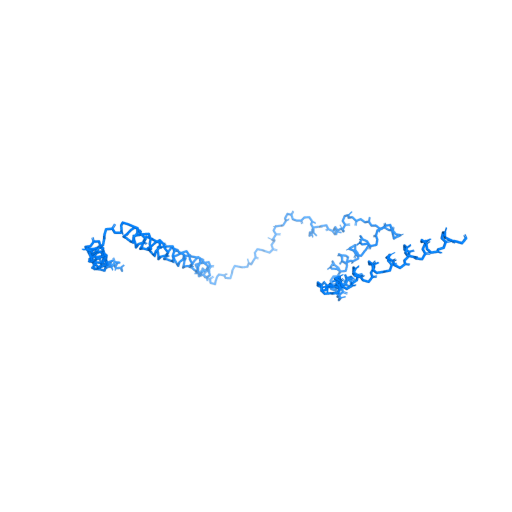1.00 56.94 160 GLY A C 1
ATOM 1293 O O . GLY A 1 160 ? 59.231 -9.897 -4.177 1.00 56.94 160 GLY A O 1
ATOM 1294 N N . SER A 1 161 ? 58.281 -9.364 -2.213 1.00 54.41 161 SER A N 1
ATOM 1295 C CA . SER A 1 161 ? 59.166 -8.232 -1.886 1.00 54.41 161 SER A CA 1
ATOM 1296 C C . SER A 1 161 ? 60.535 -8.644 -1.313 1.00 54.41 161 SER A C 1
ATOM 1298 O O . SER A 1 161 ? 61.372 -7.779 -1.069 1.00 54.41 161 SER A O 1
ATOM 1300 N N . MET A 1 162 ? 60.759 -9.939 -1.058 1.00 51.94 162 MET A N 1
ATOM 1301 C CA . MET A 1 162 ? 62.009 -10.499 -0.515 1.00 51.94 162 MET A CA 1
ATOM 1302 C C . MET A 1 162 ? 62.890 -11.193 -1.578 1.00 51.94 162 MET A C 1
ATOM 1304 O O . MET A 1 162 ? 63.814 -11.921 -1.214 1.00 51.94 162 MET A O 1
ATOM 1308 N N . ARG A 1 163 ? 62.611 -11.002 -2.876 1.00 45.25 163 ARG A N 1
ATOM 1309 C CA . ARG A 1 163 ? 63.479 -11.438 -3.984 1.00 45.25 163 ARG A CA 1
ATOM 1310 C C . ARG A 1 163 ? 64.076 -10.255 -4.720 1.00 45.25 163 ARG A C 1
ATOM 1312 O O . ARG A 1 163 ? 63.329 -9.275 -4.922 1.00 45.25 163 ARG A O 1
#

Radius of gyration: 36.33 Å; chains: 1; bounding box: 100×33×86 Å

Sequence (163 aa):
MDEHTDTKGLSSALLQMKVSLFIICKGQNDYKSCLQFMQRTKIRLEEEAKKKNEQKLQKRFLKEDNKKLTEGPEEATEPTVKSESRYDLLENLSFGRMSFKGFNPEVEKLMKYYEDMKGGKVPDEVDFDSGQDITDYELAASVYVLGLAQKQKETKNIRGSMR

Foldseek 3Di:
DDDPDPPVVVVVVVVVVVVVLVVVVVPDPPPVVSVVVVVVVVVVVVVVVVVVVVVVVVVVVVVVVVVVVPPDDDPDPDPPDDDDPDVVVVDVDADPDDDPDPPPVVRVLVRVCVVCVVVVNNPDDDPPVPPPPQDPVNVVVVVVVVVVVVVVVVVVVVVVVVD

pLDDT: mean 72.54, std 14.26, range [36.06, 91.94]